Protein AF-A0A0R1HT07-F1 (afdb_monomer_lite)

Structure (mmCIF, N/CA/C/O backbone):
data_AF-A0A0R1HT07-F1
#
_entry.id   AF-A0A0R1HT07-F1
#
loop_
_atom_site.group_PDB
_atom_site.id
_atom_site.type_symbol
_atom_site.label_atom_id
_atom_site.label_alt_id
_atom_site.label_comp_id
_atom_site.label_asym_id
_atom_site.label_entity_id
_atom_site.label_seq_id
_atom_site.pdbx_PDB_ins_code
_atom_site.Cartn_x
_atom_site.Cartn_y
_atom_site.Cartn_z
_atom_site.occupancy
_atom_site.B_iso_or_equiv
_atom_site.auth_seq_id
_atom_site.auth_comp_id
_atom_site.auth_asym_id
_atom_site.auth_atom_id
_atom_site.pdbx_PDB_model_num
ATOM 1 N N . MET A 1 1 ? 10.832 0.253 -57.004 1.00 40.00 1 MET A N 1
ATOM 2 C CA . MET A 1 1 ? 11.262 1.120 -55.882 1.00 40.00 1 MET A CA 1
ATOM 3 C C . MET A 1 1 ? 10.380 0.832 -54.678 1.00 40.00 1 MET A C 1
ATOM 5 O O . MET A 1 1 ? 9.239 0.433 -54.854 1.00 40.00 1 MET A O 1
ATOM 9 N N . PHE A 1 2 ? 10.972 0.901 -53.492 1.00 46.97 2 PHE A N 1
ATOM 10 C CA . PHE A 1 2 ? 10.620 0.153 -52.286 1.00 46.97 2 PHE A CA 1
ATOM 11 C C . PHE A 1 2 ? 9.270 0.530 -51.654 1.00 46.97 2 PHE A C 1
ATOM 13 O O . PHE A 1 2 ? 9.081 1.655 -51.208 1.00 46.97 2 PHE A O 1
ATOM 20 N N . GLY A 1 3 ? 8.371 -0.452 -51.550 1.00 47.38 3 GLY A N 1
ATOM 21 C CA . GLY A 1 3 ? 7.198 -0.432 -50.677 1.00 47.38 3 GLY A CA 1
ATOM 22 C C . GLY A 1 3 ? 7.459 -1.306 -49.455 1.00 47.38 3 GLY A C 1
ATOM 23 O O . GLY A 1 3 ? 6.995 -2.437 -49.388 1.00 47.38 3 GLY A O 1
ATOM 24 N N . GLY A 1 4 ? 8.267 -0.812 -48.520 1.00 45.38 4 GLY A N 1
ATOM 25 C CA . GLY A 1 4 ? 8.445 -1.440 -47.216 1.00 45.38 4 GLY A CA 1
ATOM 26 C C . GLY A 1 4 ? 7.717 -0.606 -46.180 1.00 45.38 4 GLY A C 1
ATOM 27 O O . GLY A 1 4 ? 8.252 0.403 -45.731 1.00 45.38 4 GLY A O 1
ATOM 28 N N . SER A 1 5 ? 6.499 -0.993 -45.800 1.00 50.66 5 SER A N 1
ATOM 29 C CA . SER A 1 5 ? 5.889 -0.445 -44.591 1.00 50.66 5 SER A CA 1
ATOM 30 C C . SER A 1 5 ? 6.764 -0.861 -43.412 1.00 50.66 5 SER A C 1
ATOM 32 O O . SER A 1 5 ? 6.709 -2.005 -42.962 1.00 50.66 5 SER A O 1
ATOM 34 N N . LEU A 1 6 ? 7.600 0.060 -42.929 1.00 54.00 6 LEU A N 1
ATOM 35 C CA . LEU A 1 6 ? 8.262 -0.077 -41.643 1.00 54.00 6 LEU A CA 1
ATOM 36 C C . LEU A 1 6 ? 7.151 -0.158 -40.596 1.00 54.00 6 LEU A C 1
ATOM 38 O O . LEU A 1 6 ? 6.580 0.852 -40.190 1.00 54.00 6 LEU A O 1
ATOM 42 N N . ARG A 1 7 ? 6.810 -1.379 -40.180 1.00 46.88 7 ARG A N 1
ATOM 43 C CA . ARG A 1 7 ? 6.061 -1.601 -38.949 1.00 46.88 7 ARG A CA 1
ATOM 44 C C . ARG A 1 7 ? 6.977 -1.181 -37.813 1.00 46.88 7 ARG A C 1
ATOM 46 O O . ARG A 1 7 ? 7.724 -1.990 -37.269 1.00 46.88 7 ARG A O 1
ATOM 53 N N . VAL A 1 8 ? 6.950 0.106 -37.483 1.00 52.09 8 VAL A N 1
ATOM 54 C CA . VAL A 1 8 ? 7.449 0.565 -36.196 1.00 52.09 8 VAL A CA 1
ATOM 55 C C . VAL A 1 8 ? 6.541 -0.123 -35.186 1.00 52.09 8 VAL A C 1
ATOM 57 O O . VAL A 1 8 ? 5.364 0.217 -35.071 1.00 52.09 8 VAL A O 1
ATOM 60 N N . HIS A 1 9 ? 7.045 -1.151 -34.508 1.00 47.81 9 HIS A N 1
ATOM 61 C CA . HIS A 1 9 ? 6.401 -1.623 -33.294 1.00 47.81 9 HIS A CA 1
ATOM 62 C C . HIS A 1 9 ? 6.551 -0.486 -32.288 1.00 47.81 9 HIS A C 1
ATOM 64 O O . HIS A 1 9 ? 7.541 -0.395 -31.563 1.00 47.81 9 HIS A O 1
ATOM 70 N N . VAL A 1 10 ? 5.599 0.447 -32.305 1.00 55.91 10 VAL A N 1
ATOM 71 C CA . VAL A 1 10 ? 5.440 1.420 -31.236 1.00 55.91 10 VAL A CA 1
ATOM 72 C C . VAL A 1 10 ? 5.027 0.590 -30.030 1.00 55.91 10 VAL A C 1
ATOM 74 O O . VAL A 1 10 ? 3.854 0.286 -29.840 1.00 55.91 10 VAL A O 1
ATOM 77 N N . HIS A 1 11 ? 6.002 0.139 -29.244 1.00 58.78 11 HIS A N 1
ATOM 78 C CA . HIS A 1 11 ? 5.719 -0.366 -27.911 1.00 58.78 11 HIS A CA 1
ATOM 79 C C . HIS A 1 11 ? 5.245 0.840 -27.106 1.00 58.78 11 HIS A C 1
ATOM 81 O O . HIS A 1 11 ? 6.060 1.587 -26.566 1.00 58.78 11 HIS A O 1
ATOM 87 N N . ALA A 1 12 ? 3.933 1.080 -27.125 1.00 80.56 12 ALA A N 1
ATOM 88 C CA . ALA A 1 12 ? 3.326 2.190 -26.420 1.00 80.56 12 ALA A CA 1
ATOM 89 C C . ALA A 1 12 ? 3.705 2.095 -24.939 1.00 80.56 12 ALA A C 1
ATOM 91 O O . ALA A 1 12 ? 3.594 1.031 -24.316 1.00 80.56 12 ALA A O 1
ATOM 92 N N . ALA A 1 13 ? 4.191 3.206 -24.386 1.00 84.88 13 ALA A N 1
ATOM 93 C CA . ALA A 1 13 ? 4.322 3.325 -22.948 1.00 84.88 13 ALA A CA 1
ATOM 94 C C . ALA A 1 13 ? 2.927 3.184 -22.328 1.00 84.88 13 ALA A C 1
ATOM 96 O O . ALA A 1 13 ? 1.930 3.652 -22.878 1.00 84.88 13 ALA A O 1
ATOM 97 N N . SER A 1 14 ? 2.844 2.488 -21.207 1.00 92.44 14 SER A N 1
ATOM 98 C CA . SER A 1 14 ? 1.607 2.284 -20.469 1.00 92.44 14 SER A CA 1
ATOM 99 C C . SER A 1 14 ? 1.870 2.453 -18.985 1.00 92.44 14 SER A C 1
ATOM 101 O O . SER A 1 14 ? 2.948 2.117 -18.489 1.00 92.44 14 SER A O 1
ATOM 103 N N . THR A 1 15 ? 0.873 2.997 -18.297 1.00 94.62 15 THR A N 1
ATOM 104 C CA . THR A 1 15 ? 0.937 3.298 -16.869 1.00 94.62 15 THR A CA 1
ATOM 105 C C . THR A 1 15 ? 0.057 2.313 -16.124 1.00 94.62 15 THR A C 1
ATOM 107 O O . THR A 1 15 ? -1.151 2.266 -16.346 1.00 94.62 15 THR A O 1
ATOM 110 N N . SER A 1 16 ? 0.664 1.526 -15.246 1.00 96.94 16 SER A N 1
ATOM 111 C CA . SER A 1 16 ? -0.052 0.666 -14.311 1.00 96.94 16 SER A CA 1
ATOM 112 C C . SER A 1 16 ? -0.703 1.479 -13.197 1.00 96.94 16 SER A C 1
ATOM 114 O O . SER A 1 16 ? -0.224 2.548 -12.818 1.00 96.94 16 SER A O 1
ATOM 116 N N . LYS A 1 17 ? -1.782 0.938 -12.636 1.00 96.56 17 LYS A N 1
ATOM 117 C CA . LYS A 1 17 ? -2.427 1.458 -11.425 1.00 96.56 17 LYS A CA 1
ATOM 118 C C . LYS A 1 17 ? -2.268 0.471 -10.278 1.00 96.56 17 LYS A C 1
ATOM 120 O O . LYS A 1 17 ? -2.038 -0.708 -10.517 1.00 96.56 17 LYS A O 1
ATOM 125 N N . VAL A 1 18 ? -2.397 0.933 -9.043 1.00 97.38 18 VAL A N 1
ATOM 126 C CA . VAL A 1 18 ? -2.241 0.113 -7.839 1.00 97.38 18 VAL A CA 1
ATOM 127 C C . VAL A 1 18 ? -3.611 -0.212 -7.252 1.00 97.38 18 VAL A C 1
ATOM 129 O O . VAL A 1 18 ? -4.431 0.682 -7.060 1.00 97.38 18 VAL A O 1
ATOM 132 N N . SER A 1 19 ? -3.853 -1.492 -6.980 1.00 97.56 19 SER A N 1
ATOM 133 C CA . SER A 1 19 ? -4.973 -1.979 -6.170 1.00 97.56 19 SER A CA 1
ATOM 134 C C . SER A 1 19 ? -4.471 -2.278 -4.762 1.00 97.56 19 SER A C 1
ATOM 136 O O . SER A 1 19 ? -3.498 -3.018 -4.607 1.00 97.56 19 SER A O 1
ATOM 138 N N . PHE A 1 20 ? -5.134 -1.732 -3.747 1.00 97.25 20 PHE A N 1
ATOM 139 C CA . PHE A 1 20 ? -4.814 -1.981 -2.343 1.00 97.25 20 PHE A CA 1
ATOM 140 C C . PHE A 1 20 ? -5.724 -3.079 -1.797 1.00 97.25 20 PHE A C 1
ATOM 142 O O . PHE A 1 20 ? -6.936 -2.887 -1.684 1.00 97.25 20 PHE A O 1
ATOM 149 N N . ILE A 1 21 ? -5.140 -4.235 -1.486 1.00 98.12 21 ILE A N 1
ATOM 150 C CA . ILE A 1 21 ? -5.861 -5.410 -0.993 1.00 98.12 21 ILE A CA 1
ATOM 151 C C . ILE A 1 21 ? -5.449 -5.700 0.446 1.00 98.12 21 ILE A C 1
ATOM 153 O O . ILE A 1 21 ? -4.266 -5.692 0.787 1.00 98.12 21 ILE A O 1
ATOM 157 N N . VAL A 1 22 ? -6.432 -5.982 1.293 1.00 98.25 22 VAL A N 1
ATOM 158 C CA . VAL A 1 22 ? -6.207 -6.413 2.672 1.00 98.25 22 VAL A CA 1
ATOM 159 C C . VAL A 1 22 ? -5.735 -7.862 2.672 1.00 98.25 22 VAL A C 1
ATOM 161 O O . VAL A 1 22 ? -6.438 -8.744 2.197 1.00 98.25 22 VAL A O 1
ATOM 164 N N . ASP A 1 23 ? -4.562 -8.123 3.227 1.00 98.00 23 ASP A N 1
ATOM 165 C CA . ASP A 1 23 ? -4.010 -9.470 3.385 1.00 98.00 23 ASP A CA 1
ATOM 166 C C . ASP A 1 23 ? -4.363 -10.043 4.756 1.00 98.00 23 ASP A C 1
ATOM 168 O O . ASP A 1 23 ? -4.895 -11.141 4.877 1.00 98.00 23 ASP A O 1
ATOM 172 N N . THR A 1 24 ? -4.120 -9.252 5.800 1.00 97.75 24 THR A N 1
ATOM 173 C CA . THR A 1 24 ? -4.380 -9.618 7.195 1.00 97.75 24 THR A CA 1
ATOM 174 C C . THR A 1 24 ? -5.112 -8.485 7.900 1.00 97.75 24 THR A C 1
ATOM 176 O O . THR A 1 24 ? -4.858 -7.313 7.625 1.00 97.75 24 THR A O 1
ATOM 179 N N . VAL A 1 25 ? -6.006 -8.828 8.829 1.00 97.88 25 VAL A N 1
ATOM 180 C CA . VAL A 1 25 ? -6.722 -7.866 9.677 1.00 97.88 25 VAL A CA 1
ATOM 181 C C . VAL A 1 25 ? -6.385 -8.135 11.137 1.00 97.88 25 VAL A C 1
ATOM 183 O O . VAL A 1 25 ? -6.628 -9.228 11.643 1.00 97.88 25 VAL A O 1
ATOM 186 N N . ASN A 1 26 ? -5.867 -7.124 11.826 1.00 97.00 26 ASN A N 1
ATOM 187 C CA . ASN A 1 26 ? -5.652 -7.134 13.262 1.00 97.00 26 ASN A CA 1
ATOM 188 C C . ASN A 1 26 ? -6.655 -6.199 13.957 1.00 97.00 26 ASN A C 1
ATOM 190 O O . ASN A 1 26 ? -6.510 -4.976 13.930 1.00 97.00 26 ASN A O 1
ATOM 194 N N . ASN A 1 27 ? -7.657 -6.795 14.606 1.00 94.81 27 ASN A N 1
ATOM 195 C CA . ASN A 1 27 ? -8.684 -6.074 15.364 1.00 94.81 27 ASN A CA 1
ATOM 196 C C . ASN A 1 27 ? -8.352 -5.910 16.853 1.00 94.81 27 ASN A C 1
ATOM 198 O O . ASN A 1 27 ? -9.184 -5.380 17.581 1.00 94.81 27 ASN A O 1
ATOM 202 N N . ASN A 1 28 ? -7.197 -6.380 17.341 1.00 91.44 28 ASN A N 1
ATOM 203 C CA . ASN A 1 28 ? -6.817 -6.286 18.758 1.00 91.44 28 ASN A CA 1
ATOM 204 C C . ASN A 1 28 ? -7.913 -6.797 19.728 1.00 91.44 28 ASN A C 1
ATOM 206 O O . ASN A 1 28 ? -8.155 -6.199 20.772 1.00 91.44 28 ASN A O 1
ATOM 210 N N . ASN A 1 29 ? -8.612 -7.884 19.368 1.00 90.88 29 ASN A N 1
ATOM 211 C CA . ASN A 1 29 ? -9.766 -8.448 20.096 1.00 90.88 29 ASN A CA 1
ATOM 212 C C . ASN A 1 29 ? -10.993 -7.520 20.245 1.00 90.88 29 ASN A C 1
ATOM 214 O O . ASN A 1 29 ? -11.926 -7.849 20.978 1.00 90.88 29 ASN A O 1
ATOM 218 N N . ILE A 1 30 ? -11.041 -6.394 19.531 1.00 94.19 30 ILE A N 1
ATOM 219 C CA . ILE A 1 30 ? -12.200 -5.499 19.508 1.00 94.19 30 ILE A CA 1
ATOM 220 C C . ILE A 1 30 ? -13.298 -6.078 18.613 1.00 94.19 30 ILE A C 1
ATOM 222 O O . ILE A 1 30 ? -13.068 -6.450 17.460 1.00 94.19 30 ILE A O 1
ATOM 226 N N . GLN A 1 31 ? -14.524 -6.118 19.138 1.00 93.94 31 GLN A N 1
ATOM 227 C CA . GLN A 1 31 ? -15.705 -6.554 18.397 1.00 93.94 31 GLN A CA 1
ATOM 228 C C . GLN A 1 31 ? -16.375 -5.364 17.704 1.00 93.94 31 GLN A C 1
ATOM 230 O O . GLN A 1 31 ? -17.045 -4.546 18.341 1.00 93.94 31 GLN A O 1
ATOM 235 N N . LEU A 1 32 ? -16.202 -5.287 16.385 1.00 94.69 32 LEU A N 1
ATOM 236 C CA . LEU A 1 32 ? -16.889 -4.329 15.520 1.00 94.69 32 LEU A CA 1
ATOM 237 C C . LEU A 1 32 ? -18.218 -4.902 15.022 1.00 94.69 32 LEU A C 1
ATOM 239 O O . LEU A 1 32 ? -18.350 -6.111 14.842 1.00 94.69 32 LEU A O 1
ATOM 243 N N . ASN A 1 33 ? -19.184 -4.026 14.744 1.00 90.50 33 ASN A N 1
ATOM 244 C CA . ASN A 1 33 ? -20.472 -4.437 14.174 1.00 90.50 33 ASN A CA 1
ATOM 245 C C . ASN A 1 33 ? -20.319 -4.983 12.743 1.00 90.50 33 ASN A C 1
ATOM 247 O O . ASN A 1 33 ? -20.964 -5.962 12.377 1.00 90.50 33 ASN A O 1
ATOM 251 N N . THR A 1 34 ? -19.448 -4.357 11.944 1.00 91.69 34 THR A N 1
ATOM 252 C CA . THR A 1 34 ? -19.139 -4.730 10.553 1.00 91.69 34 THR A CA 1
ATOM 253 C C . THR A 1 34 ? -17.628 -4.615 10.300 1.00 91.69 34 THR A C 1
ATOM 255 O O . THR A 1 34 ? -17.174 -3.624 9.728 1.00 91.69 34 THR A O 1
ATOM 258 N N . PRO A 1 35 ? -16.809 -5.570 10.785 1.00 93.44 35 PRO A N 1
ATOM 259 C CA . PRO A 1 35 ? -15.356 -5.489 10.652 1.00 93.44 35 PRO A CA 1
ATOM 260 C C . PRO A 1 35 ? -14.908 -5.588 9.190 1.00 93.44 35 PRO A C 1
ATOM 262 O O . PRO A 1 35 ? -15.584 -6.191 8.354 1.00 93.44 35 PRO A O 1
ATOM 265 N N . LEU A 1 36 ? -13.729 -5.037 8.898 1.00 96.44 36 LEU A N 1
ATOM 266 C CA . LEU A 1 36 ? -13.053 -5.266 7.625 1.00 96.44 36 LEU A CA 1
ATOM 267 C C . LEU A 1 36 ? -12.607 -6.732 7.528 1.00 96.44 36 LEU A C 1
ATOM 269 O O . LEU A 1 36 ? -12.204 -7.333 8.525 1.00 96.44 36 LEU A O 1
ATOM 273 N N . ALA A 1 37 ? -12.666 -7.298 6.325 1.00 96.06 37 ALA A N 1
ATOM 274 C CA . ALA A 1 37 ? -12.267 -8.675 6.054 1.00 96.06 37 ALA A CA 1
ATOM 275 C C . ALA A 1 37 ? -10.971 -8.733 5.235 1.00 96.06 37 ALA A C 1
ATOM 277 O O . ALA A 1 37 ? -10.696 -7.853 4.416 1.00 96.06 37 ALA A O 1
ATOM 278 N N . ALA A 1 38 ? -10.197 -9.804 5.421 1.00 97.19 38 ALA A N 1
ATOM 279 C CA . ALA A 1 38 ? -9.106 -10.138 4.511 1.00 97.19 38 ALA A CA 1
ATOM 280 C C . ALA A 1 38 ? -9.644 -10.375 3.087 1.00 97.19 38 ALA A C 1
ATOM 282 O O . ALA A 1 38 ? -10.768 -10.840 2.900 1.00 97.19 38 ALA A O 1
ATOM 283 N N . GLY A 1 39 ? -8.847 -10.021 2.083 1.00 97.25 39 GLY A N 1
ATOM 284 C CA . GLY A 1 39 ? -9.210 -10.017 0.667 1.00 97.25 39 GLY A CA 1
ATOM 285 C C . GLY A 1 39 ? -9.988 -8.780 0.206 1.00 97.25 39 GLY A C 1
ATOM 286 O O . GLY A 1 39 ? -10.189 -8.613 -0.996 1.00 97.25 39 GLY A O 1
ATOM 287 N N . ALA A 1 40 ? -10.413 -7.896 1.116 1.00 97.69 40 ALA A N 1
ATOM 288 C CA . ALA A 1 40 ? -11.127 -6.680 0.742 1.00 97.69 40 ALA A CA 1
ATOM 289 C C . ALA A 1 40 ? -10.248 -5.745 -0.102 1.00 97.69 40 ALA A C 1
ATOM 291 O O . ALA A 1 40 ? -9.070 -5.538 0.197 1.00 97.69 40 ALA A O 1
ATOM 292 N N . ASN A 1 41 ? -10.844 -5.143 -1.132 1.00 96.75 41 ASN A N 1
ATOM 293 C CA . ASN A 1 41 ? -10.227 -4.056 -1.880 1.00 96.75 41 ASN A CA 1
ATOM 294 C C . ASN A 1 41 ? -10.574 -2.725 -1.208 1.00 96.75 41 ASN A C 1
ATOM 296 O O . ASN A 1 41 ? -11.739 -2.345 -1.152 1.00 96.75 41 ASN A O 1
ATOM 300 N N . VAL A 1 42 ? -9.555 -2.025 -0.715 1.00 95.31 42 VAL A N 1
ATOM 30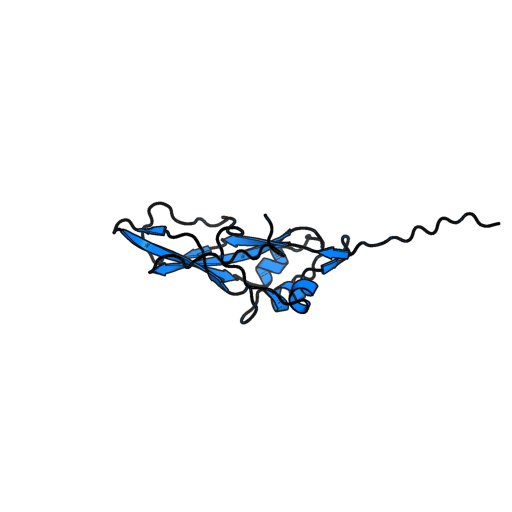1 C CA . VAL A 1 42 ? -9.698 -0.756 0.014 1.00 95.31 42 VAL A CA 1
ATOM 302 C C . VAL A 1 42 ? -9.255 0.445 -0.820 1.00 95.31 42 VAL A C 1
ATOM 304 O O . VAL A 1 42 ? -9.038 1.525 -0.284 1.00 95.31 42 VAL A O 1
ATOM 307 N N . SER A 1 43 ? -9.140 0.290 -2.142 1.00 94.19 43 SER A N 1
ATOM 308 C CA . SER A 1 43 ? -8.593 1.325 -3.032 1.00 94.19 43 SER A CA 1
ATOM 309 C C . SER A 1 43 ? -9.357 2.650 -3.008 1.00 94.19 43 SER A C 1
ATOM 311 O O . SER A 1 43 ? -8.758 3.707 -3.192 1.00 94.19 43 SER A O 1
ATOM 313 N N . SER A 1 44 ? -10.659 2.609 -2.725 1.00 91.75 44 SER A N 1
ATOM 314 C CA . SER A 1 44 ? -11.521 3.785 -2.556 1.00 91.75 44 SER A CA 1
ATOM 315 C C . SER A 1 44 ? -11.698 4.231 -1.100 1.00 91.75 44 SER A C 1
ATOM 317 O O . SER A 1 44 ? -12.371 5.227 -0.850 1.00 91.75 44 SER A O 1
ATOM 319 N N . GLU A 1 45 ? -11.145 3.494 -0.136 1.00 91.94 45 GLU A N 1
ATOM 320 C CA . GLU A 1 45 ? -11.384 3.678 1.302 1.00 91.94 45 GLU A CA 1
ATOM 321 C C . GLU A 1 45 ? -10.116 4.094 2.062 1.00 91.94 45 GLU A C 1
ATOM 323 O O . GLU A 1 45 ? -10.035 3.931 3.278 1.00 91.94 45 GLU A O 1
ATOM 328 N N . VAL A 1 46 ? -9.117 4.634 1.359 1.00 94.00 46 VAL A N 1
ATOM 329 C CA . VAL A 1 46 ? -7.840 5.069 1.938 1.00 94.00 46 VAL A CA 1
ATOM 330 C C . VAL A 1 46 ? -7.482 6.492 1.529 1.00 94.00 46 VAL A C 1
ATOM 332 O O . VAL A 1 46 ? -7.834 6.968 0.451 1.00 94.00 46 VAL A O 1
ATOM 335 N N . ASN A 1 47 ? -6.741 7.169 2.399 1.00 93.75 47 ASN A N 1
ATOM 336 C CA . ASN A 1 47 ? -6.111 8.443 2.110 1.00 93.75 47 ASN A CA 1
ATOM 337 C C . ASN A 1 47 ? -4.885 8.241 1.233 1.00 93.75 47 ASN A C 1
ATOM 339 O O . ASN A 1 47 ? -3.959 7.514 1.593 1.00 93.75 47 ASN A O 1
ATOM 343 N N . LEU A 1 48 ? -4.885 8.923 0.089 1.00 92.50 48 LEU A N 1
ATOM 344 C CA . LEU A 1 48 ? -3.902 8.704 -0.961 1.00 92.50 48 LEU A CA 1
ATOM 345 C C . LEU A 1 48 ? -2.962 9.902 -1.064 1.00 92.50 48 LEU A C 1
ATOM 347 O O . LEU A 1 48 ? -3.409 11.009 -1.383 1.00 92.50 48 LEU A O 1
ATOM 351 N N . PRO A 1 49 ? -1.654 9.721 -0.809 1.00 92.00 49 PRO A N 1
ATOM 352 C CA . PRO A 1 49 ? -0.701 10.809 -0.940 1.00 92.00 49 PRO A CA 1
ATOM 353 C C . PRO A 1 49 ? -0.535 11.222 -2.404 1.00 92.00 49 PRO A C 1
ATOM 355 O O . PRO A 1 49 ? -0.796 10.463 -3.347 1.00 92.00 49 PRO A O 1
ATOM 358 N N . LYS A 1 50 ? -0.048 12.446 -2.609 1.00 92.81 50 LYS A N 1
ATOM 359 C CA . LYS A 1 50 ? 0.408 12.895 -3.922 1.00 92.81 50 LYS A CA 1
ATOM 360 C C . LYS A 1 50 ? 1.770 12.286 -4.229 1.00 92.81 50 LYS A C 1
ATOM 362 O O . LYS A 1 50 ? 2.723 12.511 -3.490 1.00 92.81 50 LYS A O 1
ATOM 367 N N . LEU A 1 51 ? 1.854 11.542 -5.329 1.00 94.00 51 LEU A N 1
ATOM 368 C CA . LEU A 1 51 ? 3.121 11.021 -5.828 1.00 94.00 51 LEU A CA 1
ATOM 369 C C . LEU A 1 51 ? 3.835 12.076 -6.674 1.00 94.00 51 LEU A C 1
ATOM 371 O O . LEU A 1 51 ? 3.210 12.851 -7.401 1.00 94.00 51 LEU A O 1
ATOM 375 N N . THR A 1 52 ? 5.159 12.096 -6.585 1.00 95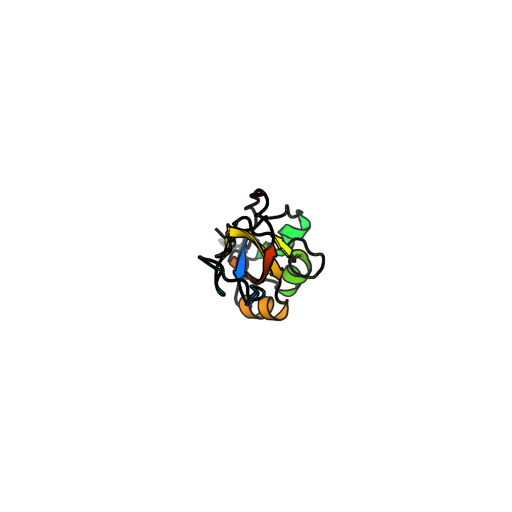.19 52 THR A N 1
ATOM 376 C CA . THR A 1 52 ? 6.008 12.896 -7.471 1.00 95.19 52 THR A CA 1
ATOM 377 C C . THR A 1 52 ? 6.067 12.277 -8.869 1.00 95.19 52 THR A C 1
ATOM 379 O O . THR A 1 52 ? 5.802 11.087 -9.052 1.00 95.19 52 THR A O 1
ATOM 382 N N . THR A 1 53 ? 6.493 13.052 -9.868 1.00 94.44 53 THR A N 1
ATOM 383 C CA . THR A 1 53 ? 6.718 12.538 -11.231 1.00 94.44 53 THR A CA 1
ATOM 384 C C . THR A 1 53 ? 7.692 11.356 -11.248 1.00 94.44 53 THR A C 1
ATOM 386 O O . THR A 1 53 ? 7.465 10.384 -11.964 1.00 94.44 53 THR A O 1
ATOM 389 N N . ALA A 1 54 ? 8.744 11.399 -10.423 1.00 93.62 54 ALA A N 1
ATOM 390 C CA . ALA A 1 54 ? 9.719 10.314 -10.312 1.00 93.62 54 ALA A CA 1
ATOM 391 C C . ALA A 1 54 ? 9.101 9.031 -9.730 1.00 93.62 54 ALA A C 1
ATOM 393 O O . ALA A 1 54 ? 9.371 7.938 -10.220 1.00 93.62 54 ALA A O 1
ATOM 394 N N . GLN A 1 55 ? 8.225 9.162 -8.731 1.00 96.38 55 GLN A N 1
ATOM 395 C CA . GLN A 1 55 ? 7.490 8.036 -8.148 1.00 96.38 55 GLN A CA 1
ATOM 396 C C . GLN A 1 55 ? 6.488 7.437 -9.143 1.00 96.38 55 GLN A C 1
ATOM 398 O O . GLN A 1 55 ? 6.434 6.220 -9.308 1.00 96.38 55 GLN A O 1
ATOM 403 N N . LEU A 1 56 ? 5.749 8.277 -9.871 1.00 95.62 56 LEU A N 1
ATOM 404 C CA . LEU A 1 56 ? 4.824 7.829 -10.919 1.00 95.62 56 LEU A CA 1
ATOM 405 C C . LEU A 1 56 ? 5.545 7.111 -12.069 1.00 95.62 56 LEU A C 1
ATOM 407 O O . LEU A 1 56 ? 4.988 6.186 -12.656 1.00 95.62 56 LEU A O 1
ATOM 411 N N . ALA A 1 57 ? 6.792 7.481 -12.368 1.00 95.69 57 ALA A N 1
ATOM 412 C CA . ALA A 1 57 ? 7.602 6.819 -13.390 1.00 95.69 57 ALA A CA 1
ATOM 413 C C . ALA A 1 57 ? 7.982 5.367 -13.030 1.00 95.69 57 ALA A C 1
ATOM 415 O O . ALA A 1 57 ? 8.403 4.610 -13.907 1.00 95.69 57 ALA A O 1
ATOM 416 N N . ALA A 1 58 ? 7.831 4.941 -11.770 1.00 96.62 58 ALA A N 1
ATOM 417 C CA . ALA A 1 58 ? 7.981 3.532 -11.403 1.00 96.62 58 ALA A CA 1
ATOM 418 C C . ALA A 1 58 ? 6.837 2.659 -11.949 1.00 96.62 58 ALA A C 1
ATOM 420 O O . ALA A 1 58 ? 7.050 1.480 -12.206 1.00 96.62 58 ALA A O 1
ATOM 421 N N . LEU A 1 59 ? 5.654 3.238 -12.181 1.00 96.81 59 LEU A N 1
ATOM 422 C CA . LEU A 1 59 ? 4.475 2.546 -12.715 1.00 96.81 59 LEU A CA 1
ATOM 423 C C . LEU A 1 59 ? 4.405 2.566 -14.248 1.00 96.81 59 LEU A C 1
ATOM 425 O O . LEU A 1 59 ? 3.428 2.091 -14.823 1.00 96.81 59 LEU A O 1
ATOM 429 N N . GLN A 1 60 ? 5.409 3.139 -14.912 1.00 96.25 60 GLN A N 1
ATOM 430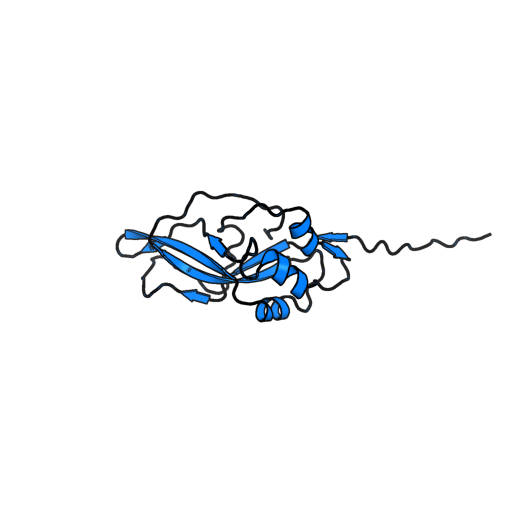 C CA . GLN A 1 60 ? 5.432 3.314 -16.359 1.00 96.25 60 GLN A CA 1
ATOM 431 C C . GLN A 1 60 ? 6.441 2.375 -17.005 1.00 96.25 60 GLN A C 1
ATOM 433 O O . GLN A 1 60 ? 7.587 2.254 -16.568 1.00 96.25 60 GLN A O 1
ATOM 438 N N . GLY A 1 61 ? 6.029 1.762 -18.107 1.00 95.44 61 GLY A N 1
ATOM 439 C CA . GLY A 1 61 ? 6.889 0.905 -18.904 1.00 95.44 61 GLY A CA 1
ATOM 440 C C . GLY A 1 61 ? 6.241 0.533 -20.226 1.00 95.44 61 GLY A C 1
ATOM 441 O O . GLY A 1 61 ? 5.201 1.068 -20.604 1.00 95.44 61 GLY A O 1
ATOM 442 N N . LYS A 1 62 ? 6.874 -0.375 -20.967 1.00 94.31 62 LYS A N 1
ATOM 443 C CA . LYS A 1 62 ? 6.327 -0.877 -22.235 1.00 94.31 62 LYS A CA 1
ATOM 444 C C . LYS A 1 62 ? 5.153 -1.810 -21.941 1.00 94.31 62 LYS A C 1
ATOM 446 O O . LYS A 1 62 ? 5.317 -2.719 -21.135 1.00 94.31 62 LYS A O 1
ATOM 451 N N . SER A 1 63 ? 4.026 -1.651 -22.633 1.00 88.69 63 SER A N 1
ATOM 452 C CA . SER A 1 63 ? 2.801 -2.447 -22.410 1.00 88.69 63 SER A CA 1
ATOM 453 C C . SER A 1 63 ? 2.982 -3.972 -22.488 1.00 88.69 63 SER A C 1
ATOM 455 O O . SER A 1 63 ? 2.243 -4.730 -21.865 1.00 88.69 63 SER A O 1
ATOM 457 N N . THR A 1 64 ? 3.980 -4.438 -23.242 1.00 88.88 64 THR A N 1
ATOM 458 C CA . THR A 1 64 ? 4.312 -5.862 -23.406 1.00 88.88 64 THR A CA 1
ATOM 459 C C . THR A 1 64 ? 5.319 -6.382 -22.378 1.00 88.88 64 THR A C 1
ATOM 461 O O . THR A 1 64 ? 5.635 -7.567 -22.392 1.00 88.88 64 THR A O 1
ATOM 464 N N . ALA A 1 65 ? 5.886 -5.513 -21.540 1.00 94.56 65 ALA A N 1
ATOM 465 C CA . ALA A 1 65 ? 6.865 -5.891 -20.531 1.00 94.56 65 ALA A CA 1
ATOM 466 C C . ALA A 1 65 ? 6.180 -6.145 -19.186 1.00 94.56 65 ALA A C 1
ATOM 468 O O . ALA A 1 65 ? 5.286 -5.394 -18.787 1.00 94.56 65 ALA A O 1
ATOM 469 N N . THR A 1 66 ? 6.636 -7.176 -18.477 1.00 97.00 66 THR A N 1
ATOM 470 C CA . THR A 1 66 ? 6.286 -7.402 -17.071 1.00 97.00 66 THR A CA 1
ATOM 471 C C . THR A 1 66 ? 6.704 -6.198 -16.229 1.00 97.00 66 THR A C 1
ATOM 473 O O . THR A 1 66 ? 7.728 -5.563 -16.502 1.00 97.00 66 THR A O 1
ATOM 476 N N . VAL A 1 67 ? 5.906 -5.872 -15.215 1.00 97.62 67 VAL A N 1
ATOM 477 C CA . VAL A 1 67 ? 6.220 -4.800 -14.270 1.00 97.62 67 VAL A CA 1
ATOM 478 C C . VAL A 1 67 ? 7.520 -5.092 -13.524 1.00 97.62 67 VAL A C 1
ATOM 480 O O . VAL A 1 67 ? 7.807 -6.230 -13.151 1.00 97.62 67 VAL A O 1
ATOM 483 N N . ASP A 1 68 ? 8.306 -4.050 -13.266 1.00 97.56 68 ASP A N 1
ATOM 484 C CA . ASP A 1 68 ? 9.490 -4.158 -12.416 1.00 97.56 68 ASP A CA 1
ATOM 485 C C . ASP A 1 68 ? 9.051 -4.074 -10.949 1.00 97.56 68 ASP A C 1
ATOM 487 O O . ASP A 1 68 ? 8.992 -3.000 -10.344 1.00 97.56 68 ASP A O 1
ATOM 491 N N . ALA A 1 69 ? 8.667 -5.225 -10.392 1.00 97.44 69 ALA A N 1
ATOM 492 C CA . ALA A 1 69 ? 8.117 -5.298 -9.043 1.00 97.44 69 ALA A CA 1
ATOM 493 C C . ALA A 1 69 ? 9.105 -4.802 -7.972 1.00 97.44 69 ALA A C 1
ATOM 495 O O . ALA A 1 69 ? 8.688 -4.185 -6.991 1.00 97.44 69 ALA A O 1
ATOM 496 N N . ALA A 1 70 ? 10.410 -5.013 -8.174 1.00 97.56 70 ALA A N 1
ATOM 497 C CA . ALA A 1 70 ? 11.449 -4.551 -7.259 1.00 97.56 70 ALA A CA 1
ATOM 498 C C . ALA A 1 70 ? 11.563 -3.020 -7.274 1.00 97.56 70 ALA A C 1
ATOM 500 O O . ALA A 1 70 ? 11.586 -2.385 -6.213 1.00 97.56 70 ALA A O 1
ATOM 501 N N . LYS A 1 71 ? 11.555 -2.406 -8.464 1.00 97.62 71 LYS A N 1
ATOM 502 C CA . LYS A 1 71 ? 11.546 -0.946 -8.614 1.00 97.62 71 LYS A CA 1
ATOM 503 C C . LYS A 1 71 ? 10.279 -0.327 -8.032 1.00 97.62 71 LYS A C 1
ATOM 505 O O . LYS A 1 71 ? 10.372 0.646 -7.287 1.00 97.62 71 LYS A O 1
ATOM 510 N N . ILE A 1 72 ? 9.105 -0.883 -8.337 1.00 98.06 72 ILE A N 1
ATOM 511 C CA . ILE A 1 72 ? 7.829 -0.388 -7.798 1.00 98.06 72 ILE A CA 1
ATOM 512 C C . ILE A 1 72 ? 7.828 -0.484 -6.271 1.00 98.06 72 ILE A C 1
ATOM 514 O O . ILE A 1 72 ? 7.535 0.510 -5.607 1.00 98.06 72 ILE A O 1
ATOM 518 N N . SER A 1 73 ? 8.209 -1.636 -5.709 1.00 97.62 73 SER A N 1
ATOM 519 C CA . SER A 1 73 ? 8.211 -1.830 -4.258 1.00 97.62 73 SER A CA 1
ATOM 520 C C . SER A 1 73 ? 9.160 -0.861 -3.551 1.00 97.62 73 SER A C 1
ATOM 522 O O . SER A 1 73 ? 8.736 -0.133 -2.656 1.00 97.62 73 SER A O 1
ATOM 524 N N . SER A 1 74 ? 10.415 -0.770 -4.000 1.00 97.38 74 SER A N 1
ATOM 525 C CA . SER A 1 74 ? 11.415 0.126 -3.395 1.00 97.38 74 SER A CA 1
ATOM 526 C C . SER A 1 74 ? 11.081 1.617 -3.538 1.00 97.38 74 SER A C 1
ATOM 528 O O . SER A 1 74 ? 11.442 2.414 -2.675 1.00 97.38 74 SER A O 1
ATOM 530 N N . THR A 1 75 ? 10.373 2.007 -4.604 1.00 97.75 75 THR A N 1
ATOM 531 C CA . THR A 1 75 ? 10.000 3.411 -4.847 1.00 97.75 75 THR A CA 1
ATOM 532 C C . THR A 1 75 ? 8.726 3.816 -4.104 1.00 97.75 75 THR A C 1
ATOM 534 O O . THR A 1 75 ? 8.604 4.969 -3.685 1.00 97.75 75 THR A O 1
ATOM 537 N N . LEU A 1 76 ? 7.754 2.903 -3.978 1.00 97.94 76 LEU A N 1
ATOM 538 C CA . LEU A 1 76 ? 6.395 3.233 -3.539 1.00 97.94 76 LEU A CA 1
ATOM 539 C C . LEU A 1 76 ? 5.955 2.548 -2.243 1.00 97.94 76 LEU A C 1
ATOM 541 O O . LEU A 1 76 ? 5.176 3.154 -1.516 1.00 97.94 76 LEU A O 1
ATOM 545 N N . LEU A 1 77 ? 6.421 1.334 -1.936 1.00 98.00 77 LEU A N 1
ATOM 546 C CA . LEU A 1 77 ? 5.783 0.454 -0.943 1.00 98.00 77 LEU A CA 1
ATOM 547 C C . LEU A 1 77 ? 6.642 0.153 0.296 1.00 98.00 77 LEU A C 1
ATOM 549 O O . LEU A 1 77 ? 6.091 -0.076 1.372 1.00 98.00 77 LEU A O 1
ATOM 553 N N . THR A 1 78 ? 7.972 0.133 0.186 1.00 94.62 78 THR A N 1
ATOM 554 C CA . THR A 1 78 ? 8.871 -0.207 1.309 1.00 94.62 78 THR A CA 1
ATOM 555 C C . THR A 1 78 ? 8.924 0.877 2.387 1.00 94.62 78 THR A C 1
ATOM 557 O O . THR A 1 78 ? 8.404 1.970 2.203 1.00 94.62 78 THR A O 1
ATOM 560 N N . ALA A 1 79 ? 9.576 0.602 3.521 1.00 91.44 79 ALA A N 1
ATOM 561 C CA . ALA A 1 79 ? 9.717 1.567 4.613 1.00 91.44 79 ALA A CA 1
ATOM 562 C C . ALA A 1 79 ? 10.151 2.961 4.108 1.00 91.44 79 ALA A C 1
ATOM 564 O O . ALA A 1 79 ? 11.074 3.078 3.303 1.00 91.44 79 ALA A O 1
ATOM 565 N N . ASN A 1 80 ? 9.473 4.008 4.591 1.00 90.44 80 ASN A N 1
ATOM 566 C CA . ASN A 1 80 ? 9.623 5.419 4.186 1.00 90.44 80 ASN A CA 1
ATOM 567 C C . ASN A 1 80 ? 9.116 5.784 2.777 1.00 90.44 80 ASN A C 1
ATOM 569 O O . ASN A 1 80 ? 9.154 6.957 2.407 1.00 90.44 80 ASN A O 1
ATOM 573 N N . ALA A 1 81 ? 8.619 4.824 1.996 1.00 96.62 81 ALA A N 1
ATOM 574 C CA . ALA A 1 81 ? 7.987 5.090 0.711 1.00 96.62 81 ALA A CA 1
ATOM 575 C C . ALA A 1 81 ? 6.540 5.596 0.905 1.00 96.62 81 ALA A C 1
ATOM 577 O O . ALA A 1 81 ? 5.898 5.275 1.911 1.00 96.62 81 ALA A O 1
ATOM 578 N N . PRO A 1 82 ? 5.999 6.386 -0.042 1.00 96.00 82 PRO A N 1
ATOM 579 C CA . PRO A 1 82 ? 4.743 7.114 0.150 1.00 96.00 82 PRO A CA 1
ATOM 580 C C . PRO A 1 82 ? 3.532 6.212 0.397 1.00 96.00 82 PRO A C 1
ATOM 582 O O . PRO A 1 82 ? 2.609 6.632 1.081 1.00 96.00 82 PRO A O 1
ATOM 585 N N . LEU A 1 83 ? 3.517 4.991 -0.140 1.00 96.81 83 LEU A N 1
ATOM 586 C CA . LEU A 1 83 ? 2.395 4.060 -0.010 1.00 96.81 83 LEU A CA 1
ATOM 587 C C . LEU A 1 83 ? 2.669 2.957 1.017 1.00 96.81 83 LEU A C 1
ATOM 589 O O . LEU A 1 83 ? 1.895 2.011 1.105 1.00 96.81 83 LEU A O 1
ATOM 593 N N . ASN A 1 84 ? 3.745 3.043 1.805 1.00 98.00 84 ASN A N 1
ATOM 594 C CA . ASN A 1 84 ? 4.029 2.041 2.836 1.00 98.00 84 ASN A CA 1
ATOM 595 C C . ASN A 1 84 ? 2.953 1.996 3.921 1.00 98.00 84 ASN A C 1
ATOM 597 O O . ASN A 1 84 ? 2.585 0.917 4.386 1.00 98.00 84 ASN A O 1
ATOM 601 N N . LYS A 1 85 ? 2.461 3.175 4.309 1.00 97.38 85 LYS A N 1
ATOM 602 C CA . LYS A 1 85 ? 1.382 3.350 5.273 1.00 97.38 85 LYS A CA 1
ATOM 603 C C . LYS A 1 85 ? 0.257 4.141 4.636 1.00 97.38 85 LYS A C 1
ATOM 605 O O . LYS A 1 85 ? 0.500 5.204 4.073 1.00 97.38 85 LYS A O 1
ATOM 610 N N . LEU A 1 86 ? -0.960 3.634 4.756 1.00 96.69 86 LEU A N 1
ATOM 611 C CA . LEU A 1 86 ? -2.174 4.305 4.305 1.00 96.69 86 LEU A CA 1
ATOM 612 C C . LEU A 1 86 ? -3.161 4.369 5.468 1.00 96.69 86 LEU A C 1
ATOM 614 O O . LEU A 1 86 ? -3.210 3.463 6.297 1.00 96.69 86 LEU A O 1
ATOM 618 N N . VAL A 1 87 ? -3.961 5.429 5.524 1.00 96.75 87 VAL A N 1
ATOM 619 C CA . VAL A 1 87 ? -4.976 5.601 6.572 1.00 96.75 87 VAL A CA 1
ATOM 620 C C . VAL A 1 87 ? -6.349 5.411 5.955 1.00 96.75 87 VAL A C 1
ATOM 622 O O . VAL A 1 87 ? -6.659 6.040 4.946 1.00 96.75 87 VAL A O 1
ATOM 625 N N . GLY A 1 88 ? -7.161 4.540 6.543 1.00 96.69 88 GLY A N 1
ATOM 626 C CA . GLY A 1 88 ? -8.532 4.309 6.117 1.00 96.69 88 GLY A CA 1
ATOM 627 C C . GLY A 1 88 ? -9.424 5.522 6.362 1.00 96.69 88 GLY A C 1
ATOM 628 O O . GLY A 1 88 ? -9.283 6.218 7.364 1.00 96.69 88 GLY A O 1
ATOM 629 N N . THR A 1 89 ? -10.369 5.762 5.460 1.00 95.44 89 THR A N 1
ATOM 630 C CA . THR A 1 89 ? -11.315 6.892 5.530 1.00 95.44 89 THR A CA 1
ATOM 631 C C . THR A 1 89 ? -12.670 6.500 6.115 1.00 95.44 89 THR A C 1
ATOM 633 O O . THR A 1 89 ? -13.530 7.349 6.345 1.00 95.44 89 THR A O 1
ATOM 636 N N . LYS A 1 90 ? -12.874 5.207 6.380 1.00 95.19 90 LYS A N 1
ATOM 637 C CA . LYS A 1 90 ? -14.105 4.669 6.953 1.00 95.19 90 LYS A CA 1
ATOM 638 C C . LYS A 1 90 ? -13.997 4.546 8.469 1.00 95.19 90 LYS A C 1
ATOM 640 O O . LYS A 1 90 ? -13.071 3.918 8.981 1.00 95.19 90 LYS A O 1
ATOM 645 N N . THR A 1 91 ? -14.978 5.114 9.170 1.00 96.75 91 THR A N 1
ATOM 646 C CA . THR A 1 91 ? -15.148 4.921 10.616 1.00 96.75 91 THR A CA 1
ATOM 647 C C . THR A 1 91 ? -15.953 3.653 10.873 1.00 96.75 91 THR A C 1
ATOM 649 O O . THR A 1 91 ? -17.005 3.435 10.273 1.00 96.75 91 THR A O 1
ATOM 652 N N . TYR A 1 92 ? -15.452 2.834 11.784 1.00 96.50 92 TYR A N 1
ATOM 653 C CA . TYR A 1 92 ? -16.077 1.627 12.293 1.00 96.50 92 TYR A CA 1
ATOM 654 C C . TYR A 1 92 ? -16.493 1.862 13.740 1.00 96.50 92 TYR A C 1
ATOM 656 O O . TYR A 1 92 ? -15.820 2.580 14.477 1.00 96.50 92 TYR A O 1
ATOM 664 N N . THR A 1 93 ? -17.580 1.229 14.161 1.00 96.88 93 THR A N 1
ATOM 665 C CA . THR A 1 93 ? -18.093 1.363 15.527 1.00 96.88 93 THR A CA 1
ATOM 666 C C . THR A 1 93 ? -18.082 0.001 16.210 1.00 96.88 93 THR A C 1
ATOM 668 O O . THR A 1 93 ? -18.517 -1.003 15.627 1.00 96.88 93 THR A O 1
ATOM 671 N N . SER A 1 94 ? -17.551 -0.047 17.432 1.00 95.56 94 SER A N 1
ATOM 672 C CA . SER A 1 94 ? -17.619 -1.239 18.279 1.00 95.56 94 SER A CA 1
ATOM 673 C C . SER A 1 94 ? -19.008 -1.415 18.890 1.00 95.56 94 SER A C 1
ATOM 675 O O . SER A 1 94 ? -19.849 -0.516 18.846 1.00 95.56 94 SER A O 1
ATOM 677 N N . ARG A 1 95 ? -19.244 -2.570 19.516 1.00 91.00 95 ARG A N 1
ATOM 678 C CA . ARG A 1 95 ? -20.466 -2.806 20.305 1.00 91.00 95 ARG A CA 1
ATOM 679 C C . ARG A 1 95 ? -20.660 -1.795 21.442 1.00 91.00 95 ARG A C 1
ATOM 681 O O . ARG A 1 95 ? -21.795 -1.477 21.774 1.00 91.00 95 ARG A O 1
ATOM 688 N N . ASP A 1 96 ? -19.567 -1.246 21.968 1.00 92.12 96 ASP A N 1
ATOM 689 C CA . ASP A 1 96 ? -19.566 -0.253 23.050 1.00 92.12 96 ASP A CA 1
ATOM 690 C C . ASP A 1 96 ? -19.654 1.199 22.536 1.00 92.12 96 ASP A C 1
ATOM 692 O O . ASP A 1 96 ? -19.329 2.138 23.260 1.00 92.12 96 ASP A O 1
ATOM 696 N N . ASN A 1 97 ? -20.054 1.403 21.274 1.00 94.00 97 ASN A N 1
ATOM 697 C CA . ASN A 1 97 ? -20.175 2.712 20.618 1.00 94.00 97 ASN A CA 1
ATOM 698 C C . ASN A 1 97 ? -18.874 3.531 20.541 1.00 94.00 97 ASN A C 1
ATOM 700 O O . ASN A 1 97 ? -18.909 4.750 20.365 1.00 94.00 97 ASN A O 1
ATOM 704 N N . LYS A 1 98 ? -17.713 2.876 20.630 1.00 96.81 98 LYS A N 1
ATOM 705 C CA . LYS A 1 98 ? -16.424 3.522 20.371 1.00 96.81 98 LYS A CA 1
ATOM 706 C C . LYS A 1 98 ? -16.123 3.527 18.877 1.00 96.81 98 LYS A C 1
ATOM 708 O O . LYS A 1 98 ? -16.405 2.551 18.179 1.00 96.81 98 LYS A O 1
ATOM 713 N N . ASN A 1 99 ? -15.523 4.615 18.407 1.00 97.25 99 ASN A N 1
ATOM 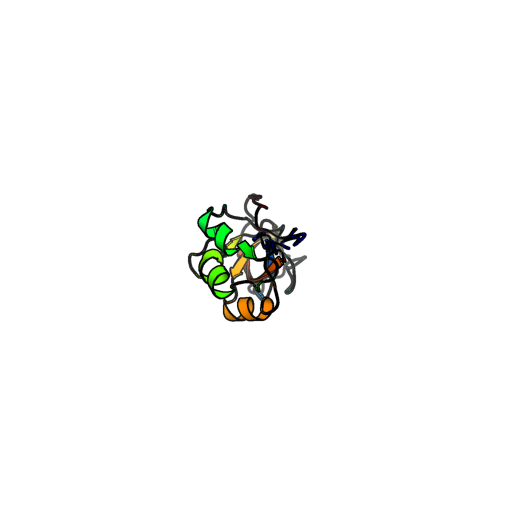714 C CA . ASN A 1 99 ? -15.125 4.772 17.014 1.00 97.25 99 ASN A CA 1
ATOM 715 C C . ASN A 1 99 ? -13.704 4.269 16.790 1.00 97.25 99 ASN A C 1
ATOM 717 O O . ASN A 1 99 ? -12.821 4.494 17.615 1.00 97.25 99 ASN A O 1
ATOM 721 N N . TYR A 1 100 ? -13.505 3.639 15.642 1.00 97.88 100 TYR A N 1
ATOM 722 C CA . TYR A 1 100 ? -12.232 3.123 15.173 1.00 97.88 100 TYR A CA 1
ATOM 723 C C . TYR A 1 100 ? -12.072 3.386 13.679 1.00 97.88 100 TYR A C 1
ATOM 725 O O . TYR A 1 100 ? -13.049 3.582 12.953 1.00 97.88 100 TYR A O 1
ATOM 733 N N . HIS A 1 101 ? -10.843 3.303 13.199 1.00 97.94 101 HIS A N 1
ATOM 734 C CA . HIS A 1 101 ? -10.523 3.219 11.781 1.00 97.94 101 HIS A CA 1
ATOM 735 C C . HIS A 1 101 ? -9.349 2.258 11.580 1.00 97.94 101 HIS A C 1
ATOM 737 O O . HIS A 1 101 ? -8.699 1.845 12.542 1.00 97.94 101 HIS A O 1
ATOM 743 N N . TYR A 1 102 ? -9.098 1.863 10.334 1.00 98.12 102 TYR A N 1
ATOM 744 C CA . TYR A 1 102 ? -7.954 1.015 10.008 1.00 98.12 102 TYR A CA 1
ATOM 745 C C . TYR A 1 102 ? -6.785 1.847 9.495 1.00 98.12 102 TYR A C 1
ATOM 747 O O . TYR A 1 102 ? -6.954 2.689 8.615 1.00 98.12 102 TYR A O 1
ATOM 755 N N . GLU A 1 103 ? -5.590 1.548 9.991 1.00 98.06 103 GLU A N 1
ATOM 756 C CA . GLU A 1 103 ? -4.329 1.919 9.358 1.00 98.06 103 GLU A CA 1
ATOM 757 C C . GLU A 1 103 ? -3.741 0.703 8.643 1.00 98.06 103 GLU A C 1
ATOM 759 O O . GLU A 1 103 ? -3.678 -0.403 9.182 1.00 98.06 103 GLU A O 1
ATOM 764 N N . PHE A 1 104 ? -3.294 0.903 7.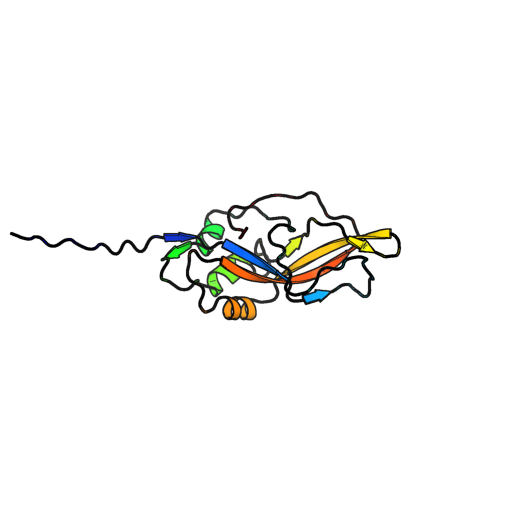413 1.00 98.31 104 PHE A N 1
ATOM 765 C CA . PHE A 1 104 ? -2.798 -0.146 6.539 1.00 98.31 104 PHE A CA 1
ATOM 766 C C . PHE A 1 104 ? -1.286 -0.037 6.423 1.00 98.31 104 PHE A C 1
ATOM 768 O O . PHE A 1 104 ? -0.772 1.005 6.028 1.00 98.31 104 PHE A O 1
ATOM 775 N N . THR A 1 105 ? -0.573 -1.119 6.724 1.00 98.31 105 THR A N 1
ATOM 776 C CA . THR A 1 105 ? 0.875 -1.226 6.495 1.00 98.31 105 THR A CA 1
ATOM 777 C C . THR A 1 105 ? 1.143 -2.245 5.401 1.00 98.31 105 THR A C 1
ATOM 779 O O . THR A 1 105 ? 0.599 -3.345 5.448 1.00 98.31 105 THR A O 1
ATOM 782 N N . PHE A 1 106 ? 1.961 -1.882 4.417 1.00 98.56 106 PHE A N 1
ATOM 783 C CA . PHE A 1 106 ? 2.346 -2.773 3.326 1.00 98.56 106 PHE A CA 1
ATOM 784 C C . PHE A 1 106 ? 2.939 -4.082 3.867 1.00 98.56 106 PHE A C 1
ATOM 786 O O . PHE A 1 106 ? 3.812 -4.048 4.734 1.00 98.56 106 PHE A O 1
ATOM 793 N N . THR A 1 107 ? 2.468 -5.222 3.354 1.00 97.69 107 THR A N 1
ATOM 794 C CA . THR A 1 107 ? 2.837 -6.550 3.864 1.00 97.69 107 THR A CA 1
ATOM 795 C C . THR A 1 107 ? 4.306 -6.876 3.597 1.00 97.69 107 THR A C 1
ATOM 797 O O . THR A 1 107 ? 5.084 -7.019 4.538 1.00 97.69 107 THR A O 1
ATOM 800 N N . SER A 1 108 ? 4.705 -7.045 2.330 1.00 97.88 108 SER A N 1
ATOM 801 C CA . SER A 1 108 ? 6.094 -7.362 1.972 1.00 97.88 108 SER A CA 1
ATOM 802 C C . SER A 1 108 ? 6.363 -7.267 0.470 1.00 97.88 108 SER A C 1
ATOM 804 O O . SER A 1 108 ? 5.484 -7.501 -0.366 1.00 97.88 108 SER A O 1
ATOM 806 N N . SER A 1 109 ? 7.624 -6.989 0.121 1.00 98.25 109 SER A N 1
ATOM 807 C CA . SER A 1 109 ? 8.101 -6.996 -1.268 1.00 98.25 109 SER A CA 1
ATOM 808 C C . SER A 1 109 ? 7.997 -8.375 -1.922 1.00 98.25 109 SER A C 1
ATOM 810 O O . SER A 1 109 ? 7.676 -8.451 -3.103 1.00 98.25 109 SER A O 1
ATOM 812 N N . ASP A 1 110 ? 8.224 -9.456 -1.172 1.00 98.06 110 ASP A N 1
ATOM 813 C CA . ASP A 1 110 ? 8.196 -10.822 -1.713 1.00 98.06 110 ASP A CA 1
ATOM 814 C C . ASP A 1 110 ? 6.787 -11.229 -2.146 1.00 98.06 110 ASP A C 1
ATOM 816 O O . ASP A 1 110 ? 6.589 -11.794 -3.228 1.00 98.06 110 ASP A O 1
ATOM 820 N N . LYS A 1 111 ? 5.783 -10.879 -1.333 1.00 97.62 111 LYS A N 1
ATOM 821 C CA . LYS A 1 111 ? 4.379 -11.084 -1.686 1.00 97.62 111 LYS A CA 1
ATOM 822 C C . LYS A 1 111 ? 4.000 -10.226 -2.888 1.00 97.62 111 LYS A C 1
ATOM 824 O O . LYS A 1 111 ? 3.435 -10.746 -3.842 1.00 97.62 111 LYS A O 1
ATOM 829 N N . PHE A 1 112 ? 4.393 -8.951 -2.897 1.00 98.44 112 PHE A N 1
ATOM 830 C CA . PHE A 1 112 ? 4.154 -8.067 -4.038 1.00 98.44 112 PHE A CA 1
ATOM 831 C C . PHE A 1 112 ? 4.760 -8.611 -5.339 1.00 98.44 112 PHE A C 1
ATOM 833 O O . PHE A 1 112 ? 4.090 -8.631 -6.370 1.00 98.44 112 PHE A O 1
ATOM 840 N N . ALA A 1 113 ? 6.000 -9.101 -5.304 1.00 98.12 113 ALA A N 1
ATOM 841 C CA . ALA A 1 113 ? 6.636 -9.722 -6.461 1.00 98.12 113 ALA A CA 1
ATOM 842 C C . ALA A 1 113 ? 5.886 -10.985 -6.912 1.00 98.12 113 ALA A C 1
ATOM 844 O O . ALA A 1 113 ? 5.658 -11.173 -8.105 1.00 98.12 113 ALA A O 1
ATOM 845 N N . THR A 1 114 ? 5.448 -11.818 -5.966 1.00 98.31 114 THR A N 1
ATOM 846 C CA . THR A 1 114 ? 4.698 -13.051 -6.245 1.00 98.31 114 THR A CA 1
ATOM 847 C C . THR A 1 114 ? 3.337 -12.772 -6.879 1.00 98.31 114 THR A C 1
ATOM 849 O O . THR A 1 114 ? 2.994 -13.401 -7.887 1.00 98.31 114 THR A O 1
ATOM 852 N N . ASP A 1 115 ? 2.584 -11.822 -6.324 1.00 97.81 115 ASP A N 1
ATOM 853 C CA . ASP A 1 115 ? 1.235 -11.457 -6.765 1.00 97.81 115 ASP A CA 1
ATOM 854 C C . ASP A 1 115 ? 1.252 -10.779 -8.145 1.00 97.81 115 ASP A C 1
ATOM 856 O O . ASP A 1 115 ? 0.304 -10.913 -8.915 1.00 97.81 115 ASP A O 1
ATOM 860 N N . ASN A 1 116 ? 2.357 -10.114 -8.502 1.00 98.19 116 ASN A N 1
ATOM 861 C CA . ASN A 1 116 ? 2.493 -9.359 -9.752 1.00 98.19 116 ASN A CA 1
ATOM 862 C C . ASN A 1 116 ? 3.439 -9.996 -10.780 1.00 98.19 116 ASN A C 1
ATOM 864 O O . ASN A 1 116 ? 3.770 -9.366 -11.784 1.00 98.19 116 ASN A O 1
ATOM 868 N N . ARG A 1 117 ? 3.866 -11.248 -10.573 1.00 97.31 117 ARG A N 1
ATOM 869 C CA . ARG A 1 117 ? 4.905 -11.912 -11.388 1.00 97.31 117 ARG A CA 1
ATOM 870 C C . ARG A 1 117 ? 4.584 -12.027 -12.886 1.00 97.31 117 ARG A C 1
ATOM 872 O O . ARG A 1 117 ? 5.497 -12.164 -13.693 1.00 97.31 117 ARG A O 1
ATOM 879 N N . LEU A 1 118 ? 3.300 -12.000 -13.254 1.00 96.81 118 LEU A N 1
ATOM 880 C CA . LEU A 1 118 ? 2.826 -12.052 -14.647 1.00 96.81 118 LEU A CA 1
ATOM 881 C C . LEU A 1 118 ? 2.188 -10.733 -15.112 1.00 96.81 118 LEU A C 1
ATOM 883 O O . LEU A 1 118 ? 1.721 -10.645 -16.245 1.00 96.81 118 LEU A O 1
ATOM 887 N N . THR A 1 119 ? 2.137 -9.714 -14.253 1.00 97.06 119 THR A N 1
ATOM 888 C CA . THR A 1 119 ? 1.479 -8.444 -14.565 1.00 97.06 119 THR A CA 1
ATOM 889 C C . THR A 1 119 ? 2.350 -7.639 -15.517 1.00 97.06 119 THR A C 1
ATOM 891 O O . THR A 1 119 ? 3.519 -7.392 -15.232 1.00 97.06 119 THR A O 1
ATOM 894 N N . THR A 1 120 ? 1.792 -7.189 -16.638 1.00 96.81 120 THR A N 1
ATOM 895 C CA . THR A 1 120 ? 2.471 -6.261 -17.553 1.00 96.81 120 THR A CA 1
ATOM 896 C C . THR A 1 120 ? 2.089 -4.809 -17.281 1.00 96.81 120 THR A C 1
ATOM 898 O O . THR A 1 120 ? 1.032 -4.528 -16.709 1.00 96.81 120 THR A O 1
ATOM 901 N N . TYR A 1 121 ? 2.940 -3.868 -17.698 1.00 96.62 121 TYR A N 1
ATOM 902 C CA . TYR A 1 121 ? 2.636 -2.441 -17.575 1.00 96.62 121 TYR A CA 1
ATOM 903 C C . TYR A 1 121 ? 1.325 -2.067 -18.281 1.00 96.62 121 TYR A C 1
ATOM 905 O O . TYR A 1 121 ? 1.041 -2.534 -19.383 1.00 96.62 121 TYR A O 1
ATOM 913 N N . GLY A 1 122 ? 0.538 -1.193 -17.651 1.00 94.06 122 GLY A N 1
ATOM 914 C CA . GLY A 1 122 ? -0.812 -0.819 -18.095 1.00 94.06 122 GLY A CA 1
ATOM 915 C C . GLY A 1 122 ? -1.930 -1.601 -17.401 1.00 94.06 122 GLY A C 1
ATOM 916 O O . GLY A 1 122 ? -3.045 -1.097 -17.304 1.00 94.06 122 GLY A O 1
ATOM 917 N N . ASN A 1 123 ? -1.624 -2.780 -16.853 1.00 95.88 123 ASN A N 1
ATOM 918 C CA . ASN A 1 123 ? -2.533 -3.509 -15.972 1.00 95.88 123 ASN A CA 1
ATOM 919 C C . ASN A 1 123 ? -2.387 -3.051 -14.517 1.00 95.88 123 ASN A C 1
ATOM 921 O O . ASN A 1 123 ? -1.401 -2.405 -14.141 1.00 95.88 123 ASN A O 1
ATOM 925 N N . ASN A 1 124 ? -3.367 -3.407 -13.689 1.00 96.69 124 ASN A N 1
ATOM 926 C CA . ASN A 1 124 ? -3.326 -3.114 -12.263 1.00 96.69 124 ASN A CA 1
ATOM 927 C C . ASN A 1 124 ? -2.307 -4.017 -11.558 1.00 96.69 124 ASN A C 1
ATOM 929 O O . ASN A 1 124 ? -2.336 -5.235 -11.729 1.00 96.69 124 ASN A O 1
ATOM 933 N N . VAL A 1 125 ? -1.444 -3.422 -10.737 1.00 98.00 125 VAL A N 1
ATOM 934 C CA . VAL A 1 125 ? -0.618 -4.149 -9.770 1.00 98.00 125 VAL A CA 1
ATOM 935 C C . VAL A 1 125 ? -1.354 -4.268 -8.440 1.00 98.00 125 VAL A C 1
ATOM 937 O O . VAL A 1 125 ? -2.082 -3.359 -8.043 1.00 98.00 125 VAL A O 1
ATOM 940 N N . VAL A 1 126 ? -1.160 -5.377 -7.738 1.00 98.19 126 VAL A N 1
ATOM 941 C CA . VAL A 1 126 ? -1.791 -5.664 -6.448 1.00 98.19 126 VAL A CA 1
ATOM 942 C C . VAL A 1 126 ? -0.780 -5.453 -5.333 1.00 98.19 126 VAL A C 1
ATOM 944 O O . VAL A 1 126 ? 0.239 -6.136 -5.288 1.00 98.19 126 VAL A O 1
ATOM 947 N N . ALA A 1 127 ? -1.061 -4.516 -4.432 1.00 98.31 127 ALA A N 1
ATOM 948 C CA . ALA A 1 127 ? -0.293 -4.301 -3.216 1.00 98.31 127 ALA A CA 1
ATOM 949 C C . ALA A 1 127 ? -1.099 -4.782 -2.005 1.00 98.31 127 ALA A C 1
ATOM 951 O O . ALA A 1 127 ? -2.216 -4.327 -1.757 1.00 98.31 127 ALA A O 1
ATOM 952 N N . ALA A 1 128 ? -0.515 -5.728 -1.276 1.00 98.38 128 ALA A N 1
ATOM 953 C CA . ALA A 1 128 ? -1.103 -6.361 -0.107 1.00 98.38 128 ALA A CA 1
ATOM 954 C C . ALA A 1 128 ? -0.756 -5.588 1.176 1.00 98.38 128 ALA A C 1
ATOM 956 O O . ALA A 1 128 ? 0.387 -5.151 1.340 1.00 98.38 128 ALA A O 1
ATOM 957 N N . TYR A 1 129 ? -1.731 -5.428 2.074 1.00 98.62 129 TYR A N 1
ATOM 958 C CA . TYR A 1 129 ? -1.585 -4.676 3.322 1.00 98.62 129 TYR A CA 1
ATOM 959 C C . TYR A 1 129 ? -2.107 -5.440 4.536 1.00 98.62 129 TYR A C 1
ATOM 961 O O . TYR A 1 129 ? -3.165 -6.069 4.498 1.00 98.62 129 TYR A O 1
ATOM 969 N N . THR A 1 130 ? -1.421 -5.270 5.658 1.00 98.38 130 THR A N 1
ATOM 970 C CA . THR A 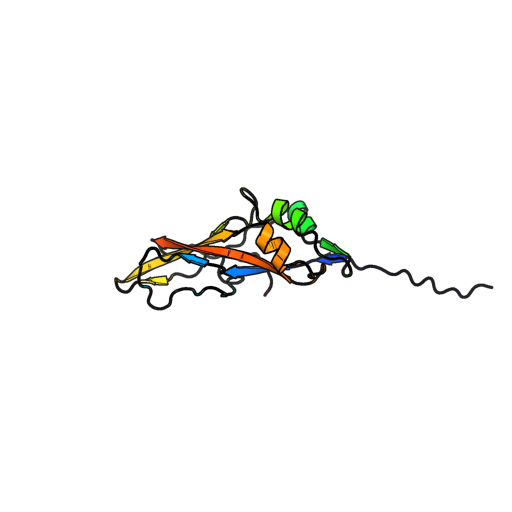1 130 ? -1.934 -5.586 6.989 1.00 98.38 130 THR A CA 1
ATOM 971 C C . THR A 1 130 ? -2.746 -4.404 7.507 1.00 98.38 130 THR A C 1
ATOM 973 O O . THR A 1 130 ? -2.210 -3.308 7.686 1.00 98.38 130 THR A O 1
ATOM 976 N N . ALA A 1 131 ? -4.032 -4.625 7.764 1.00 98.50 131 ALA A N 1
ATOM 977 C CA . ALA A 1 131 ? -4.929 -3.655 8.376 1.00 98.50 131 ALA A CA 1
ATOM 978 C C . ALA A 1 131 ? -4.850 -3.756 9.904 1.00 98.50 131 ALA A C 1
ATOM 980 O O . ALA A 1 131 ? -5.070 -4.826 10.468 1.00 98.50 131 ALA A O 1
ATOM 981 N N . ASN A 1 132 ? -4.572 -2.646 10.579 1.00 98.19 132 ASN A N 1
ATOM 982 C CA . ASN A 1 132 ? -4.510 -2.553 12.034 1.00 98.19 132 ASN A CA 1
ATOM 983 C C . ASN A 1 132 ? -5.603 -1.613 12.521 1.00 98.19 132 ASN A C 1
ATOM 985 O O . ASN A 1 132 ? -5.716 -0.489 12.035 1.00 98.19 132 ASN A O 1
ATOM 989 N N . LEU A 1 133 ? -6.415 -2.079 13.462 1.00 97.88 133 LEU A N 1
ATOM 990 C CA . LEU A 1 133 ? -7.485 -1.280 14.036 1.00 97.88 133 LEU A CA 1
ATOM 991 C C . LEU A 1 133 ? -6.924 -0.282 15.057 1.00 97.88 133 LEU A C 1
ATOM 993 O O . LEU A 1 133 ? -6.259 -0.678 16.017 1.00 97.88 133 LEU A O 1
ATOM 997 N N . VAL A 1 134 ? -7.237 0.997 14.864 1.00 97.31 134 VAL A N 1
ATOM 998 C CA . VAL A 1 134 ? -6.803 2.117 15.707 1.00 97.31 134 VAL A CA 1
ATOM 999 C C . VAL A 1 134 ? -8.032 2.822 16.279 1.00 97.31 134 VAL A C 1
ATOM 1001 O O . VAL A 1 134 ? -9.028 3.017 15.581 1.00 97.31 134 VAL A O 1
ATOM 1004 N N . GLU A 1 135 ? -7.989 3.166 17.569 1.00 96.81 135 GLU A N 1
ATOM 1005 C CA . GLU A 1 135 ? -9.069 3.902 18.240 1.00 96.81 135 GLU A CA 1
ATOM 1006 C C . GLU A 1 135 ? -9.134 5.351 17.739 1.00 96.81 135 GLU A C 1
ATOM 1008 O O . GLU A 1 135 ? -8.114 6.020 17.587 1.00 96.81 135 GLU A O 1
ATOM 1013 N N . GLY A 1 136 ? -10.350 5.834 17.483 1.00 97.12 136 GLY A N 1
ATOM 1014 C CA . GLY A 1 136 ? -10.627 7.152 16.917 1.00 97.12 136 GLY A CA 1
ATOM 1015 C C . GLY A 1 136 ? -11.389 7.080 15.593 1.00 97.12 136 GLY A C 1
ATOM 1016 O O . GLY A 1 136 ? -11.286 6.111 14.840 1.00 97.12 136 GLY A O 1
ATOM 1017 N N . ALA A 1 137 ? -12.167 8.126 15.302 1.00 96.06 137 ALA A N 1
ATOM 1018 C CA . ALA A 1 137 ? -12.840 8.264 14.013 1.00 96.06 137 ALA A CA 1
ATOM 1019 C C . ALA A 1 137 ? -11.823 8.417 12.873 1.00 96.06 137 ALA A C 1
ATOM 1021 O O . ALA A 1 137 ? -10.731 8.952 13.071 1.00 96.06 137 ALA A O 1
ATOM 1022 N N . ALA A 1 138 ? -12.202 7.967 11.680 1.00 96.00 138 ALA A N 1
ATOM 1023 C CA . ALA A 1 138 ? -11.370 8.129 10.499 1.00 96.00 138 ALA A CA 1
ATOM 1024 C C . ALA A 1 138 ? -11.172 9.620 10.162 1.00 96.00 138 ALA A C 1
ATOM 1026 O O . ALA A 1 138 ? -12.106 10.416 10.321 1.00 96.00 138 ALA A O 1
ATOM 1027 N N . PRO A 1 139 ? -9.985 10.014 9.672 1.00 92.00 139 PRO A N 1
ATOM 1028 C CA . PRO A 1 139 ? -9.750 11.372 9.202 1.00 92.00 139 PRO A CA 1
ATOM 1029 C C . PRO A 1 139 ? -10.549 11.677 7.927 1.00 92.00 139 PRO A C 1
ATOM 1031 O O . PRO A 1 139 ? -11.055 10.785 7.242 1.00 92.00 139 PRO A O 1
ATOM 1034 N N . THR A 1 140 ? -10.616 12.960 7.568 1.00 85.31 140 THR A N 1
ATOM 1035 C CA . THR A 1 140 ? -11.191 13.391 6.291 1.00 85.31 140 THR A CA 1
ATOM 1036 C C . THR A 1 140 ? -10.431 12.791 5.107 1.00 85.31 140 THR A C 1
ATOM 1038 O O . THR A 1 140 ? -9.214 12.587 5.155 1.00 85.31 140 THR A O 1
ATOM 1041 N N . SER A 1 141 ? -11.173 12.491 4.038 1.00 81.50 141 SER A N 1
ATOM 1042 C CA . SER A 1 141 ? -10.617 11.849 2.850 1.00 81.50 141 SER A CA 1
ATOM 1043 C C . SER A 1 141 ? -9.831 12.829 1.976 1.00 81.50 141 SER A C 1
ATOM 1045 O O . SER A 1 141 ? -10.333 13.902 1.641 1.00 81.50 141 SER A O 1
ATOM 1047 N N . ASN A 1 142 ? -8.639 12.418 1.541 1.00 74.19 142 ASN A N 1
ATOM 1048 C CA . ASN A 1 142 ? -7.898 13.038 0.446 1.00 74.19 142 ASN A CA 1
ATOM 1049 C C . ASN A 1 142 ? -7.992 12.152 -0.802 1.00 74.19 142 ASN A C 1
ATOM 1051 O O . ASN A 1 142 ? -7.428 11.057 -0.847 1.00 74.19 142 ASN A O 1
ATOM 1055 N N . ALA A 1 143 ? -8.690 12.642 -1.828 1.00 66.62 143 ALA A N 1
ATOM 1056 C CA . ALA A 1 143 ? -8.949 11.902 -3.058 1.00 66.62 143 ALA A CA 1
ATOM 1057 C C . ALA A 1 143 ? -7.885 12.196 -4.128 1.00 66.62 143 ALA A C 1
ATOM 1059 O O . ALA A 1 143 ? -8.094 13.024 -5.013 1.00 66.62 143 ALA A O 1
ATOM 1060 N N . ASN A 1 144 ? -6.742 11.510 -4.075 1.00 77.06 144 ASN A N 1
ATOM 1061 C CA . ASN A 1 144 ? -5.858 11.411 -5.238 1.00 77.06 144 ASN A CA 1
ATOM 1062 C C . ASN A 1 144 ? -6.098 10.078 -5.947 1.00 77.06 144 ASN A C 1
ATOM 1064 O O . ASN A 1 144 ? -5.798 9.036 -5.385 1.00 77.06 144 ASN A O 1
ATOM 1068 N N . THR A 1 145 ? -6.599 10.095 -7.183 1.00 80.94 145 THR A N 1
ATOM 1069 C CA . THR A 1 145 ? -6.927 8.858 -7.918 1.00 80.94 145 THR A CA 1
ATOM 1070 C C . THR A 1 145 ? -6.011 8.573 -9.109 1.00 80.94 145 THR A C 1
ATOM 1072 O O . THR A 1 145 ? -6.310 7.683 -9.904 1.00 80.94 145 THR A O 1
ATOM 1075 N N . ASP A 1 146 ? -4.908 9.311 -9.257 1.00 87.00 146 ASP A N 1
ATOM 1076 C CA . ASP A 1 146 ? -4.088 9.312 -10.480 1.00 87.00 146 ASP A CA 1
ATOM 1077 C C . ASP A 1 146 ? -3.400 7.967 -10.759 1.00 87.00 146 ASP A C 1
ATOM 1079 O O . ASP A 1 146 ? -3.192 7.588 -11.911 1.00 87.00 146 ASP A O 1
ATOM 1083 N N . TYR A 1 147 ? -3.072 7.226 -9.702 1.00 92.00 147 TYR A N 1
ATOM 1084 C CA . TYR A 1 147 ? -2.327 5.967 -9.764 1.00 92.00 147 TYR A CA 1
ATOM 1085 C C . TYR A 1 147 ? -3.088 4.790 -9.155 1.00 92.00 147 TYR A C 1
ATOM 1087 O O . TYR A 1 147 ? -2.523 3.709 -9.009 1.00 92.00 147 TYR A O 1
ATOM 1095 N N . VAL A 1 148 ? -4.354 4.980 -8.785 1.00 92.19 148 VAL A N 1
ATOM 1096 C CA . VAL A 1 148 ? -5.141 3.979 -8.058 1.00 92.19 148 VAL A CA 1
ATOM 1097 C C . VAL A 1 148 ? -6.154 3.324 -8.982 1.00 92.19 148 VAL A C 1
ATOM 1099 O O . VAL A 1 148 ? -6.799 3.983 -9.804 1.00 92.19 148 VAL A O 1
ATOM 1102 N N . ALA A 1 149 ? -6.251 2.002 -8.879 1.00 87.81 149 ALA A N 1
ATOM 1103 C CA . ALA A 1 149 ? -7.242 1.213 -9.587 1.00 87.81 149 ALA A CA 1
ATOM 1104 C C . ALA A 1 149 ? -8.638 1.541 -9.037 1.00 87.81 149 ALA A C 1
ATOM 1106 O O . ALA A 1 149 ? -8.840 1.534 -7.823 1.00 87.81 149 ALA A O 1
ATOM 1107 N N . LYS A 1 150 ? -9.575 1.863 -9.932 1.00 69.19 150 LYS A N 1
ATOM 1108 C CA . LYS A 1 150 ? -10.990 2.058 -9.598 1.00 69.19 150 LYS A CA 1
ATOM 1109 C C . LYS A 1 150 ? -11.758 0.781 -9.881 1.00 69.19 150 LYS A C 1
ATOM 1111 O O . LYS A 1 150 ? -11.379 0.113 -10.872 1.00 69.19 150 LYS A O 1
#

Organism: NCBI:txid1302272

pLDDT: mean 91.37, std 12.88, range [40.0, 98.62]

Sequence (150 aa):
MFGGSLRVHVHAASTSKVSFIVDTVNNNNIQLNTPLAAGANVSSEVNLPKLTTAQLAALQGKSTATVDAAKISSTLLTANAPLNKLVGTKTYTSRDNKNYHYEFTFTSSDKFATDNRLTTYGNNVVAAYTANLVEGAAPTSNANTDYVAK

Secondary structure (DSSP, 8-state):
------------EEE-EEEEEEEEEE-TT--BSS---TT-B-TTSB--PPPPHHHHGGGEEETTSBP-HHHHIIIIISTTSTTSEEEB---EEBTTS-EEEEEEEE--HHHHHHHTTTPBBTBEEEEEEEEEEEESPPPPP----TTB--

Foldseek 3Di:
DDDDPPPPPCLDKFFAFEWEFEQAEAPVPFAFPDDDDGRDTCLVFWAADDDDPVLSCQRIDGQPDQRPLVSNCVQAQDPPHRNQKIWTQAWIATPVRWIKTWIWGFDDSVVQCVQRVPPGRNYYGYTYTYIYIDTDHGDHHDDDCPRHDD

Radius of gyration: 18.81 Å; chains: 1; bounding box: 32×26×79 Å